Protein AF-A0A3B9IKC8-F1 (afdb_monomer)

Organism: NCBI:txid171437

Radius of gyration: 14.1 Å; Cα contacts (8 Å, |Δi|>4): 32; chains: 1; bounding box: 26×34×29 Å

Foldseek 3Di:
DDDPPDDDDWDWDWQQDDPDPVRRIDIDIPPNDPPDDDDDDDDDDPPDPPDPPVVVVD

Structure (mmCIF, N/CA/C/O backbone):
data_AF-A0A3B9IKC8-F1
#
_entry.id   AF-A0A3B9IKC8-F1
#
loop_
_atom_site.group_PDB
_atom_site.id
_atom_site.type_symbol
_atom_site.label_atom_id
_atom_site.label_alt_id
_atom_site.label_comp_id
_atom_site.label_asym_id
_atom_site.label_entity_id
_atom_site.label_seq_id
_atom_site.pdbx_PDB_ins_code
_atom_site.Cartn_x
_atom_site.Cartn_y
_atom_site.Cartn_z
_atom_site.occupancy
_atom_site.B_iso_or_equiv
_atom_site.auth_seq_id
_atom_site.auth_comp_id
_atom_site.auth_asym_id
_atom_site.auth_atom_id
_atom_site.pdbx_PDB_model_num
ATOM 1 N N . MET A 1 1 ? 7.316 -14.907 -5.495 1.00 80.81 1 MET A N 1
ATOM 2 C CA . MET A 1 1 ? 6.427 -14.146 -6.398 1.00 80.81 1 MET A CA 1
ATOM 3 C C . MET A 1 1 ? 5.011 -14.406 -5.926 1.00 80.81 1 MET A C 1
ATOM 5 O O . MET A 1 1 ? 4.722 -15.560 -5.647 1.00 80.81 1 MET A O 1
ATOM 9 N N . LEU A 1 2 ? 4.200 -13.366 -5.746 1.00 91.50 2 LEU A N 1
ATOM 10 C CA . LEU A 1 2 ? 2.790 -13.515 -5.375 1.00 91.50 2 LEU A CA 1
ATOM 11 C C . LEU A 1 2 ? 1.944 -13.643 -6.643 1.00 91.50 2 LEU A C 1
ATOM 13 O O . LEU A 1 2 ? 2.271 -13.032 -7.662 1.00 91.50 2 LEU A O 1
ATOM 17 N N . THR A 1 3 ? 0.873 -14.419 -6.567 1.00 95.44 3 THR A N 1
ATOM 18 C CA . THR A 1 3 ? -0.074 -14.677 -7.651 1.00 95.44 3 THR A CA 1
ATOM 19 C C . THR A 1 3 ? -1.509 -14.390 -7.207 1.00 95.44 3 THR A C 1
ATOM 21 O O . THR A 1 3 ? -1.784 -14.093 -6.043 1.00 95.44 3 THR A O 1
ATOM 24 N N . ILE A 1 4 ? -2.447 -14.410 -8.155 1.00 95.25 4 ILE A N 1
ATOM 25 C CA . ILE A 1 4 ? -3.859 -14.134 -7.875 1.00 95.25 4 ILE A CA 1
ATOM 26 C C . ILE A 1 4 ? -4.420 -15.237 -6.970 1.00 95.25 4 ILE A C 1
ATOM 28 O O . ILE A 1 4 ? -4.312 -16.417 -7.288 1.00 95.25 4 ILE A O 1
ATOM 32 N N . GLY A 1 5 ? -5.057 -14.836 -5.869 1.00 94.81 5 GLY A N 1
ATOM 33 C CA . GLY A 1 5 ? -5.617 -15.749 -4.868 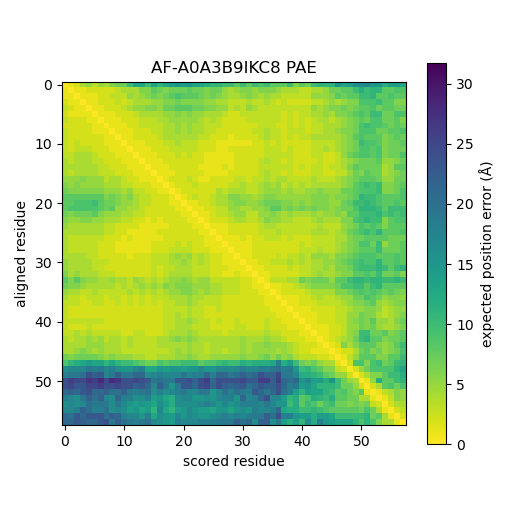1.00 94.81 5 GLY A CA 1
ATOM 34 C C . GLY A 1 5 ? -4.696 -16.001 -3.673 1.00 94.81 5 GLY A C 1
ATOM 35 O O . GLY A 1 5 ? -5.173 -16.478 -2.644 1.00 94.81 5 GLY A O 1
ATOM 36 N N . ASP A 1 6 ? -3.418 -15.617 -3.759 1.00 95.94 6 ASP A N 1
ATOM 37 C CA . ASP A 1 6 ? -2.516 -15.683 -2.615 1.00 95.94 6 ASP A CA 1
ATOM 38 C C . ASP A 1 6 ? -2.926 -14.67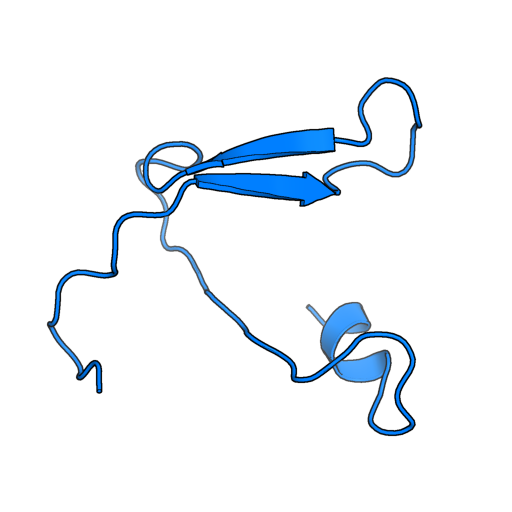8 -1.536 1.00 95.94 6 ASP A C 1
ATOM 40 O O . ASP A 1 6 ? -3.334 -13.543 -1.808 1.00 95.94 6 ASP A O 1
ATOM 44 N N . LYS A 1 7 ? -2.771 -15.086 -0.274 1.00 92.75 7 LYS A N 1
ATOM 45 C CA . LYS A 1 7 ? -2.949 -14.174 0.854 1.00 92.75 7 LYS A CA 1
ATOM 46 C C . LYS A 1 7 ? -1.877 -13.086 0.783 1.00 92.75 7 LYS A C 1
ATOM 48 O O . LYS A 1 7 ? -0.683 -13.388 0.758 1.00 92.75 7 LYS A O 1
ATOM 53 N N . PHE A 1 8 ? -2.307 -11.825 0.800 1.00 92.94 8 PHE A N 1
ATOM 54 C CA . PHE A 1 8 ? -1.383 -10.697 0.847 1.00 92.94 8 PHE A CA 1
ATOM 55 C C . PHE A 1 8 ? -0.502 -10.781 2.112 1.00 92.94 8 PHE A C 1
ATOM 57 O O . PHE A 1 8 ? -1.030 -11.105 3.183 1.00 92.94 8 PHE A O 1
ATOM 64 N N . PRO A 1 9 ? 0.817 -10.525 2.017 1.00 93.75 9 PRO A N 1
ATOM 65 C CA . PRO A 1 9 ? 1.719 -10.620 3.160 1.00 93.75 9 PRO A CA 1
ATOM 66 C C . PRO A 1 9 ? 1.303 -9.707 4.315 1.00 93.75 9 PRO A C 1
ATOM 68 O O . PRO A 1 9 ? 0.827 -8.594 4.091 1.00 93.75 9 PRO A O 1
ATOM 71 N N . SER A 1 10 ? 1.535 -10.160 5.549 1.00 94.75 10 SER A N 1
ATOM 72 C CA . SER A 1 10 ? 1.443 -9.291 6.726 1.00 94.75 10 SER A CA 1
ATOM 73 C C . SER A 1 10 ? 2.454 -8.161 6.600 1.00 94.75 10 SER A C 1
ATOM 75 O O . SER A 1 10 ? 3.606 -8.403 6.222 1.00 94.75 10 SER A O 1
ATOM 77 N N . PHE A 1 11 ? 2.052 -6.950 6.952 1.00 94.81 11 PHE A N 1
ATOM 78 C CA . PHE A 1 11 ? 2.934 -5.796 6.889 1.00 94.81 11 PHE A CA 1
ATOM 79 C C . PHE A 1 11 ? 2.649 -4.864 8.051 1.00 94.81 11 PHE A C 1
ATOM 81 O O . PHE A 1 11 ? 1.543 -4.792 8.573 1.00 94.81 11 PHE A O 1
ATOM 88 N N . LYS A 1 12 ? 3.675 -4.120 8.441 1.00 97.00 12 LYS A N 1
ATOM 89 C CA . LYS A 1 12 ? 3.563 -3.100 9.467 1.00 97.00 12 LYS A CA 1
ATOM 90 C C . LYS A 1 12 ? 4.537 -1.990 9.127 1.00 97.00 12 LYS A C 1
ATOM 92 O O . LYS A 1 12 ? 5.747 -2.207 9.139 1.00 97.00 12 LYS A O 1
ATOM 97 N N . VAL A 1 13 ? 4.010 -0.837 8.734 1.00 96.06 13 VAL A N 1
ATOM 98 C CA . VAL A 1 13 ? 4.806 0.258 8.171 1.00 96.06 13 VAL A CA 1
ATOM 99 C C . VAL A 1 13 ? 4.398 1.595 8.768 1.00 96.06 13 VAL A C 1
ATOM 101 O O . VAL A 1 13 ? 3.244 1.807 9.134 1.00 96.06 13 VAL A O 1
ATOM 104 N N . LYS A 1 14 ? 5.352 2.524 8.834 1.00 96.75 14 LYS A N 1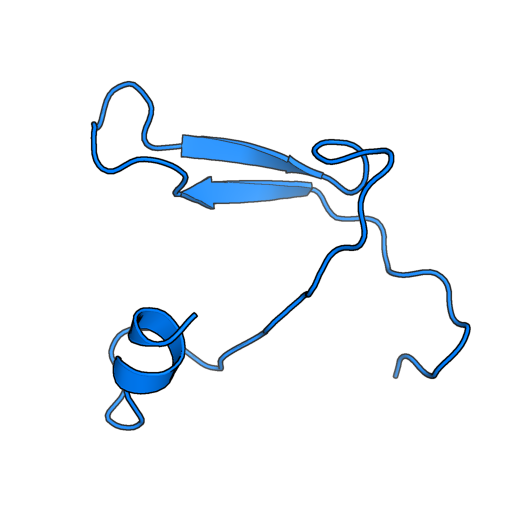
ATOM 105 C CA . LYS A 1 14 ? 5.077 3.923 9.155 1.00 96.75 14 LYS A CA 1
ATOM 106 C C . LYS A 1 14 ? 4.702 4.651 7.868 1.00 96.75 14 LYS A C 1
ATOM 108 O O . LYS A 1 14 ? 5.518 4.726 6.955 1.00 96.75 14 LYS A O 1
ATOM 113 N N . ALA A 1 15 ? 3.486 5.176 7.808 1.00 95.31 15 ALA A N 1
ATOM 114 C CA . ALA A 1 15 ? 2.946 5.859 6.642 1.00 95.31 15 ALA A CA 1
ATOM 115 C C . ALA A 1 15 ? 2.723 7.347 6.922 1.00 95.31 15 ALA A C 1
ATOM 117 O O . ALA A 1 15 ? 2.416 7.740 8.052 1.00 95.31 15 ALA A O 1
ATOM 118 N N . THR A 1 16 ? 2.840 8.159 5.873 1.00 94.62 16 THR A N 1
ATOM 119 C CA . THR A 1 16 ? 2.445 9.569 5.895 1.00 94.62 16 THR A CA 1
ATOM 120 C C . THR A 1 16 ? 0.965 9.672 5.526 1.00 94.62 16 THR A C 1
ATOM 122 O O . THR A 1 16 ? 0.586 9.271 4.430 1.00 94.62 16 THR A O 1
ATOM 125 N N . VAL A 1 17 ? 0.124 10.173 6.434 1.00 94.00 17 VAL A N 1
ATOM 126 C CA . VAL A 1 17 ? -1.351 10.191 6.292 1.00 94.00 17 VAL A CA 1
ATOM 127 C C . VAL A 1 17 ? -1.961 11.593 6.333 1.00 94.00 17 VAL A C 1
ATOM 129 O O . VAL A 1 17 ? -3.148 11.757 6.068 1.00 94.00 17 VAL A O 1
ATOM 132 N N . SER A 1 18 ? -1.169 12.605 6.687 1.00 93.06 18 SER A N 1
ATOM 133 C CA . SER A 1 18 ? -1.616 13.991 6.830 1.00 93.06 18 SER A CA 1
ATOM 134 C C . SER A 1 18 ? -0.490 14.955 6.465 1.00 93.06 18 SER A C 1
ATOM 136 O O . SER A 1 18 ? 0.692 14.618 6.557 1.00 93.06 18 SER A O 1
ATOM 138 N N . THR A 1 19 ? -0.865 16.167 6.064 1.00 91.31 19 THR A N 1
ATOM 139 C CA . THR A 1 19 ? 0.055 17.288 5.833 1.00 91.31 19 THR A CA 1
ATOM 140 C C . THR A 1 19 ? 0.364 18.072 7.112 1.00 91.31 19 THR A C 1
ATOM 142 O O . THR A 1 19 ? 1.341 18.817 7.148 1.00 91.31 19 THR A O 1
ATOM 145 N N . ASP A 1 20 ? -0.427 17.898 8.176 1.00 93.31 20 ASP A N 1
ATOM 146 C CA . ASP A 1 20 ? -0.149 18.479 9.490 1.00 93.31 20 ASP A CA 1
ATOM 147 C C . ASP A 1 20 ? 0.880 17.633 10.245 1.00 93.31 20 ASP A C 1
ATOM 149 O O . ASP A 1 20 ? 0.646 16.463 10.536 1.00 93.31 20 ASP A O 1
ATOM 153 N N . LEU A 1 21 ? 2.001 18.244 10.635 1.00 90.81 21 LEU A N 1
ATOM 154 C CA . LEU A 1 21 ? 3.125 17.574 11.298 1.00 90.81 21 LEU A CA 1
ATOM 155 C C . LEU A 1 21 ? 2.741 16.833 12.585 1.00 90.81 21 LEU A C 1
ATOM 157 O O . LEU A 1 21 ? 3.386 15.841 12.921 1.00 90.81 21 LEU A O 1
ATOM 161 N N . LYS A 1 22 ? 1.702 17.278 13.304 1.00 92.25 22 LYS A N 1
ATOM 162 C CA . LYS A 1 22 ? 1.254 16.602 14.535 1.00 92.25 22 LYS A CA 1
ATOM 163 C C . LYS A 1 22 ? 0.548 15.276 14.257 1.00 92.25 22 LYS A C 1
ATOM 165 O O . LYS A 1 22 ? 0.573 14.392 15.107 1.00 92.25 22 LYS A O 1
ATOM 170 N N 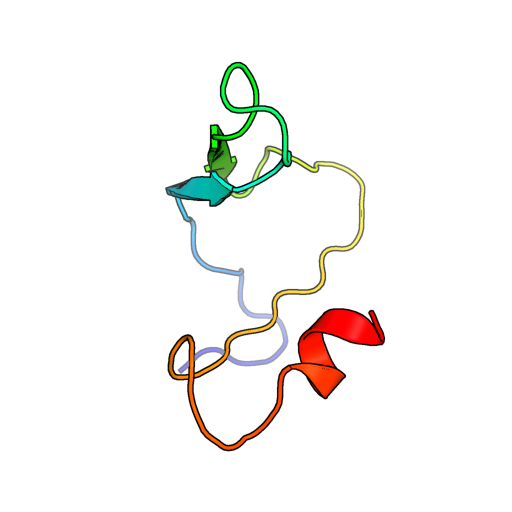. SER A 1 23 ? -0.069 15.145 13.084 1.00 92.94 23 SER A N 1
ATOM 171 C CA . SER A 1 23 ? -0.843 13.977 12.648 1.00 92.94 23 SER A CA 1
ATOM 172 C C . SER A 1 23 ? -0.258 13.301 11.402 1.00 92.94 23 SER A C 1
ATOM 174 O O . SER A 1 23 ? -0.863 12.383 10.854 1.00 92.94 23 SER A O 1
ATOM 176 N N . ALA A 1 24 ? 0.922 13.740 10.954 1.00 94.19 24 ALA A N 1
ATOM 177 C CA . ALA A 1 24 ? 1.497 13.359 9.670 1.00 94.19 24 ALA A CA 1
ATOM 178 C C . ALA A 1 24 ? 1.792 11.867 9.573 1.00 94.19 24 ALA A C 1
ATOM 180 O O . ALA A 1 24 ? 1.703 11.310 8.485 1.00 94.19 24 ALA A O 1
ATOM 181 N N . PHE A 1 25 ? 2.122 11.217 10.689 1.00 95.88 25 PHE A N 1
ATOM 182 C CA . PHE A 1 25 ? 2.584 9.838 10.694 1.00 95.88 25 PHE A CA 1
ATOM 183 C C . PHE A 1 25 ? 1.651 8.932 11.477 1.00 95.88 25 PHE A C 1
ATOM 185 O O . PHE A 1 25 ? 1.306 9.225 12.620 1.00 95.88 25 PHE A O 1
ATOM 192 N N . SER A 1 26 ? 1.333 7.788 10.883 1.00 95.69 26 SER A N 1
ATOM 193 C CA . SER A 1 26 ? 0.623 6.709 11.555 1.00 95.69 26 SER A CA 1
ATOM 194 C C . SER A 1 26 ? 1.254 5.365 11.217 1.00 95.69 26 SER A C 1
ATOM 196 O O . SER A 1 26 ? 1.915 5.206 10.189 1.00 95.69 26 SER A O 1
ATOM 198 N N . GLU A 1 27 ? 1.076 4.403 12.109 1.00 96.88 27 GLU A N 1
ATOM 199 C CA . GLU A 1 27 ? 1.453 3.018 11.868 1.00 96.88 27 GLU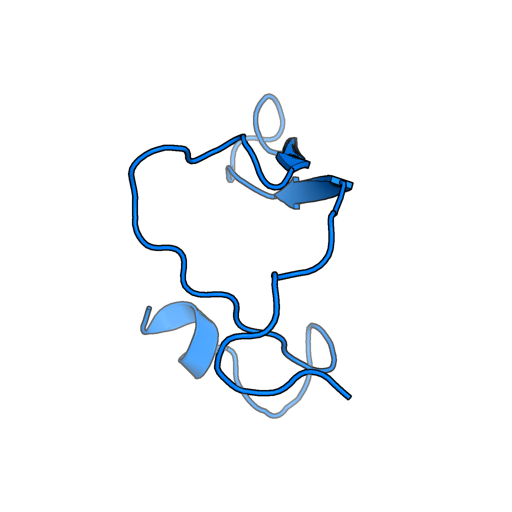 A CA 1
ATOM 200 C C . GLU A 1 27 ? 0.276 2.306 11.195 1.00 96.88 27 GLU A C 1
ATOM 202 O O . GLU A 1 27 ? -0.846 2.354 11.697 1.00 96.88 27 GLU A O 1
ATOM 207 N N . ILE A 1 28 ? 0.523 1.699 10.033 1.00 95.81 28 ILE A N 1
ATOM 208 C CA . ILE A 1 28 ? -0.491 1.010 9.230 1.00 95.81 28 ILE A CA 1
ATOM 209 C C . ILE A 1 28 ? -0.091 -0.452 9.068 1.00 95.81 28 ILE A C 1
ATOM 211 O O . ILE A 1 28 ? 1.064 -0.773 8.770 1.00 95.81 28 ILE A O 1
ATOM 215 N N . ASP A 1 29 ? -1.079 -1.323 9.228 1.00 95.38 29 ASP A N 1
ATOM 216 C CA . ASP A 1 29 ? -0.988 -2.769 9.068 1.00 95.38 29 ASP A CA 1
ATOM 217 C C . ASP A 1 29 ? -2.131 -3.327 8.197 1.00 95.38 29 ASP A C 1
ATOM 219 O O . ASP A 1 29 ? -2.996 -2.600 7.684 1.00 95.38 29 ASP A O 1
ATOM 223 N N . GLU A 1 30 ? -2.170 -4.650 8.033 1.00 91.94 30 GLU A N 1
ATOM 224 C CA . GLU A 1 30 ? -3.231 -5.320 7.283 1.00 91.94 30 GLU A CA 1
ATOM 225 C C . GLU A 1 30 ? -4.642 -5.161 7.883 1.00 91.94 30 GLU A C 1
ATOM 227 O O . GLU A 1 30 ? -5.622 -5.406 7.176 1.00 91.94 30 GLU A O 1
ATOM 232 N N . ASN A 1 31 ? -4.789 -4.710 9.132 1.00 92.44 31 ASN A N 1
ATOM 233 C CA . ASN A 1 31 ? -6.073 -4.600 9.834 1.00 92.44 31 ASN A CA 1
ATOM 234 C C . ASN A 1 31 ? -6.615 -3.163 9.880 1.00 92.44 31 ASN A C 1
ATOM 236 O O . ASN A 1 31 ? -7.823 -2.970 10.015 1.00 92.44 31 ASN A O 1
ATOM 240 N N . THR A 1 32 ? -5.752 -2.163 9.685 1.00 92.06 32 THR A N 1
ATOM 241 C CA . THR A 1 32 ? -6.043 -0.725 9.852 1.00 92.06 32 THR A CA 1
ATOM 242 C C . THR A 1 32 ? -7.274 -0.244 9.066 1.00 92.06 32 THR A C 1
ATOM 244 O O . THR A 1 32 ? -8.026 0.606 9.537 1.00 92.06 32 THR A O 1
ATOM 247 N N . TYR A 1 33 ? -7.535 -0.822 7.889 1.00 91.44 33 TYR A N 1
ATOM 248 C CA . TYR A 1 33 ? -8.695 -0.500 7.041 1.00 91.44 33 TYR A CA 1
ATOM 249 C C . TYR A 1 33 ? -9.591 -1.721 6.788 1.00 91.44 33 TYR A C 1
ATOM 251 O O . TYR A 1 33 ? -9.848 -2.095 5.643 1.00 91.44 33 TYR A O 1
ATOM 259 N N . GLY A 1 34 ? -10.013 -2.397 7.859 1.00 91.75 34 GLY A N 1
ATOM 260 C CA . GLY A 1 34 ? -10.899 -3.562 7.785 1.00 91.75 34 GLY A CA 1
ATOM 261 C C . GLY A 1 34 ? -12.239 -3.285 7.083 1.00 91.75 34 GLY A C 1
ATOM 262 O O . GLY A 1 34 ? -12.751 -2.166 7.089 1.00 91.75 34 GLY A O 1
ATOM 263 N N . GLY A 1 35 ? -12.810 -4.322 6.462 1.00 92.38 35 GLY A N 1
ATOM 264 C CA . GLY A 1 35 ? -14.139 -4.268 5.833 1.00 92.38 35 GLY A CA 1
ATOM 265 C C . GLY A 1 35 ? -14.218 -3.509 4.502 1.00 92.38 35 GLY A C 1
ATOM 266 O O . GLY A 1 35 ? -15.312 -3.335 3.972 1.00 92.38 35 GLY A O 1
ATOM 267 N N . LYS A 1 36 ? -13.085 -3.061 3.949 1.00 93.00 36 LYS A N 1
ATOM 268 C CA . LYS A 1 36 ? -13.007 -2.350 2.665 1.00 93.00 36 LYS A CA 1
ATOM 269 C C . LYS A 1 36 ? -12.058 -3.058 1.704 1.00 93.00 36 LYS A C 1
ATOM 271 O O . LYS A 1 36 ? -11.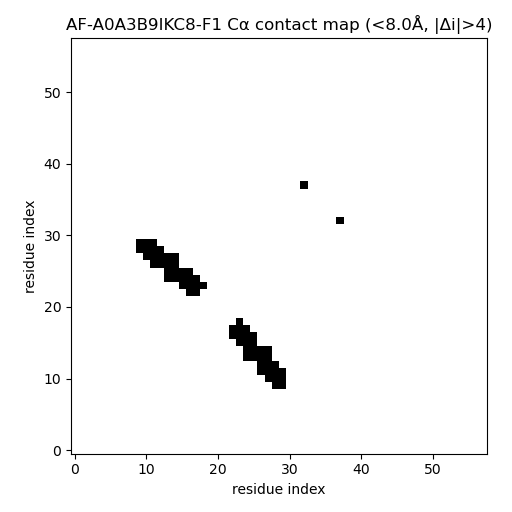081 -3.676 2.129 1.00 93.00 36 LYS A O 1
ATOM 276 N N . TRP A 1 37 ? -12.325 -2.918 0.406 1.00 93.12 37 TRP A N 1
ATOM 277 C CA . TRP A 1 37 ? -11.341 -3.247 -0.623 1.00 93.12 37 TRP A CA 1
ATOM 278 C C . TRP A 1 37 ? -10.155 -2.288 -0.529 1.00 93.12 37 TRP A C 1
ATOM 280 O O . TRP A 1 37 ? -10.330 -1.095 -0.281 1.00 93.12 37 TRP A O 1
ATOM 290 N N . LYS A 1 38 ? -8.951 -2.828 -0.714 1.00 91.94 38 LYS A N 1
ATOM 291 C CA . LYS A 1 38 ? -7.692 -2.085 -0.639 1.00 91.94 38 LYS A CA 1
ATOM 292 C C . LYS A 1 38 ? -6.961 -2.226 -1.963 1.00 91.94 38 LYS A C 1
ATOM 294 O O . LYS A 1 38 ? -6.849 -3.335 -2.483 1.00 91.94 38 LYS A O 1
ATOM 299 N N . VAL A 1 39 ? -6.457 -1.112 -2.477 1.00 91.56 39 VAL A N 1
ATOM 300 C CA . VAL A 1 39 ? -5.585 -1.078 -3.652 1.00 91.56 39 VAL A CA 1
ATOM 301 C C . VAL A 1 39 ? -4.172 -0.803 -3.156 1.00 91.56 39 VAL A C 1
ATOM 303 O O . VAL A 1 39 ? -3.934 0.213 -2.509 1.00 91.56 39 VAL A O 1
ATOM 306 N N . TYR A 1 40 ? -3.250 -1.725 -3.425 1.00 91.38 40 TYR A N 1
ATOM 307 C CA . TYR A 1 40 ? -1.834 -1.563 -3.103 1.00 91.38 40 TYR A CA 1
ATOM 308 C C . TYR A 1 40 ? -1.077 -1.224 -4.384 1.00 91.38 40 TYR A C 1
ATOM 310 O O . TYR A 1 40 ? -1.086 -2.008 -5.333 1.00 91.38 40 TYR A O 1
ATOM 318 N N . PHE A 1 41 ? -0.426 -0.065 -4.400 1.00 90.12 41 PHE A N 1
ATOM 319 C CA . PHE A 1 41 ? 0.388 0.415 -5.511 1.00 90.12 41 PHE A CA 1
ATOM 320 C C . PHE A 1 41 ? 1.821 0.641 -5.025 1.00 90.12 41 PHE A C 1
ATOM 322 O O . PHE A 1 41 ? 2.032 1.201 -3.950 1.00 90.12 41 PHE A O 1
ATOM 329 N N . PHE A 1 42 ? 2.797 0.185 -5.807 1.00 89.50 42 PHE A N 1
ATOM 330 C CA . PHE A 1 42 ? 4.218 0.284 -5.487 1.00 89.50 42 PHE A CA 1
ATOM 331 C C . PHE A 1 42 ? 4.927 1.001 -6.629 1.00 89.50 42 PHE A C 1
ATOM 333 O O . PHE A 1 42 ? 4.787 0.607 -7.785 1.00 89.50 42 PHE A O 1
ATOM 340 N N . TRP A 1 43 ? 5.720 2.013 -6.297 1.00 87.31 43 TRP A N 1
ATOM 341 C CA . TRP A 1 43 ? 6.570 2.733 -7.239 1.00 87.31 43 TRP A CA 1
ATOM 342 C C . TRP A 1 43 ? 8.039 2.607 -6.806 1.00 87.31 43 TRP A C 1
ATOM 344 O O . TRP A 1 43 ? 8.322 2.344 -5.635 1.00 87.31 43 TRP A O 1
ATOM 354 N N . PRO A 1 44 ? 8.998 2.746 -7.736 1.00 85.50 44 PRO A N 1
ATOM 355 C CA . PRO A 1 44 ? 10.390 2.394 -7.467 1.00 85.50 44 PRO A CA 1
ATOM 356 C C . PRO A 1 44 ? 11.095 3.359 -6.511 1.00 85.50 44 PRO A C 1
ATOM 358 O O . PRO A 1 44 ? 11.918 2.919 -5.708 1.00 85.50 44 PRO A O 1
ATOM 361 N N . LYS A 1 45 ? 10.835 4.669 -6.62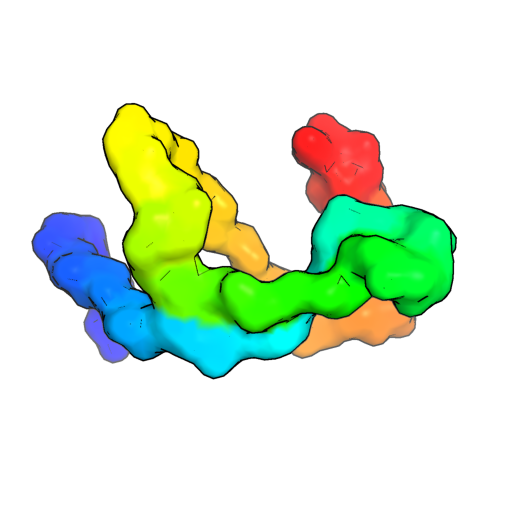2 1.00 83.44 45 LYS A N 1
ATOM 362 C CA . LYS A 1 45 ? 11.490 5.685 -5.792 1.00 83.44 45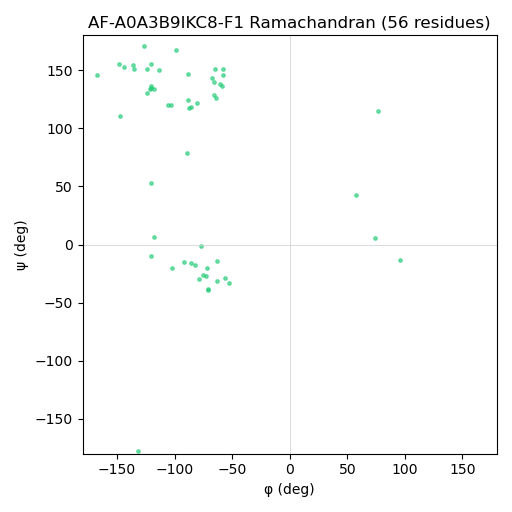 LYS A CA 1
ATOM 363 C C . LYS A 1 45 ? 10.799 7.045 -5.890 1.00 83.44 45 LYS A C 1
ATOM 365 O O . LYS A 1 45 ? 10.365 7.445 -6.970 1.00 83.44 45 LYS A O 1
ATOM 370 N N . ASP A 1 46 ? 10.800 7.774 -4.782 1.00 83.94 46 ASP A N 1
ATOM 371 C CA . ASP A 1 46 ? 10.381 9.175 -4.720 1.00 83.94 46 ASP A CA 1
ATOM 372 C C . ASP A 1 46 ? 11.318 10.087 -5.530 1.00 83.94 46 ASP A C 1
ATOM 374 O O . ASP A 1 46 ? 12.521 9.829 -5.651 1.00 83.94 46 ASP A O 1
ATOM 378 N N . PHE A 1 47 ? 10.769 11.191 -6.048 1.00 79.12 47 PHE A N 1
ATOM 379 C CA . PHE A 1 47 ? 11.506 12.238 -6.771 1.00 79.12 47 PHE A CA 1
ATOM 380 C C . PHE A 1 47 ? 12.279 11.734 -8.005 1.00 79.12 47 PHE A C 1
ATOM 382 O O . PHE A 1 47 ? 13.418 12.134 -8.252 1.00 79.12 47 PHE A O 1
ATOM 389 N N . THR A 1 48 ? 11.658 10.852 -8.794 1.00 75.44 48 THR A N 1
ATOM 390 C CA . THR A 1 48 ? 12.178 10.436 -10.107 1.00 75.44 48 THR A CA 1
ATOM 391 C C . THR A 1 48 ? 11.495 11.182 -11.257 1.00 75.44 48 THR A C 1
ATOM 393 O O . THR A 1 48 ? 10.488 11.862 -11.076 1.00 75.44 48 THR A O 1
ATOM 396 N N . PHE A 1 49 ? 12.068 11.075 -12.461 1.00 66.12 49 PHE A N 1
ATOM 397 C CA . PHE A 1 49 ? 11.575 11.751 -13.668 1.00 66.12 49 PHE A CA 1
ATOM 398 C C . PHE A 1 49 ? 10.271 11.149 -14.214 1.00 66.12 49 PHE A C 1
ATOM 400 O O . PHE A 1 49 ? 9.536 11.826 -14.930 1.00 66.12 49 PHE A O 1
ATOM 407 N N . ILE A 1 50 ? 9.959 9.900 -13.849 1.00 57.00 50 ILE A N 1
ATOM 408 C CA . ILE A 1 50 ? 8.665 9.264 -14.112 1.00 57.00 50 ILE A CA 1
ATOM 409 C C . ILE A 1 50 ? 7.757 9.577 -12.918 1.00 57.00 50 ILE A C 1
ATOM 411 O O . ILE A 1 50 ? 7.568 8.808 -11.988 1.00 57.00 50 ILE A O 1
ATOM 415 N N . CYS A 1 51 ? 7.282 10.815 -13.005 1.00 56.66 51 CYS A N 1
ATOM 416 C CA . CYS A 1 51 ? 5.925 11.277 -12.781 1.00 56.66 51 CYS A CA 1
ATOM 417 C C . CYS A 1 51 ? 5.385 11.417 -11.331 1.00 56.66 51 CYS A C 1
ATOM 419 O O . CYS A 1 51 ? 5.106 10.443 -10.638 1.00 56.66 51 CYS A O 1
ATOM 421 N N . PRO A 1 52 ? 5.083 12.664 -10.912 1.00 60.97 52 PRO A N 1
ATOM 422 C CA . PRO A 1 52 ? 4.076 12.931 -9.885 1.00 60.97 52 PRO A CA 1
ATOM 423 C C . PRO A 1 52 ? 2.632 12.822 -10.420 1.00 60.97 52 PRO A C 1
ATOM 425 O O . PRO A 1 52 ? 1.689 13.003 -9.656 1.00 60.97 52 PRO A O 1
ATOM 428 N N . THR A 1 53 ? 2.420 12.534 -11.713 1.00 58.09 53 THR A N 1
ATOM 429 C CA . THR A 1 53 ? 1.073 12.462 -12.309 1.00 58.09 53 THR A CA 1
ATOM 430 C C . THR A 1 53 ? 0.301 11.188 -11.950 1.00 58.09 53 THR A C 1
ATOM 432 O O . THR A 1 53 ? -0.920 11.240 -11.903 1.00 58.09 53 THR A O 1
ATOM 435 N N . GLU A 1 54 ? 0.973 10.075 -11.636 1.00 59.03 54 GLU A N 1
ATOM 436 C CA . GLU A 1 54 ? 0.333 8.838 -11.158 1.00 59.03 54 GLU A CA 1
ATOM 437 C C . GLU A 1 54 ? -0.199 9.014 -9.736 1.00 59.03 54 GLU A C 1
ATOM 439 O O . GLU A 1 54 ? -1.288 8.557 -9.431 1.00 59.03 54 GLU A O 1
ATOM 444 N N . ILE A 1 55 ? 0.521 9.735 -8.875 1.00 60.19 55 ILE A N 1
ATOM 445 C CA . ILE A 1 55 ? 0.098 9.974 -7.488 1.00 60.19 55 ILE A CA 1
ATOM 446 C C . ILE A 1 55 ? -0.970 11.079 -7.409 1.00 60.19 55 ILE A C 1
ATOM 448 O O . ILE A 1 55 ? -1.802 11.049 -6.516 1.00 60.19 55 ILE A O 1
ATOM 452 N N . ALA A 1 56 ? -0.971 12.051 -8.327 1.00 61.06 56 ALA A N 1
ATOM 453 C CA . ALA A 1 56 ? -1.931 13.161 -8.306 1.00 61.06 56 ALA A CA 1
ATOM 454 C C . ALA A 1 5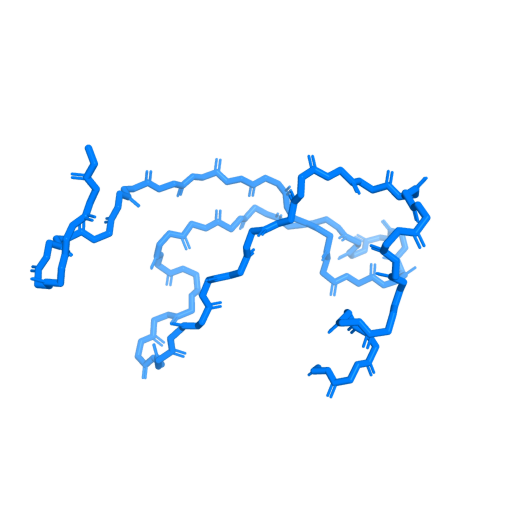6 ? -3.308 12.837 -8.922 1.00 61.06 56 ALA A C 1
ATOM 456 O O . ALA A 1 56 ? -4.251 13.599 -8.716 1.00 61.06 56 ALA A O 1
ATOM 457 N N . ALA A 1 57 ? -3.419 11.772 -9.725 1.00 60.75 57 ALA A N 1
ATOM 458 C CA . ALA A 1 57 ? -4.655 11.415 -10.429 1.00 60.75 57 ALA A CA 1
ATOM 459 C C . ALA A 1 57 ? -5.569 10.446 -9.653 1.00 60.75 57 ALA A C 1
ATOM 461 O O . ALA A 1 57 ? -6.734 10.297 -10.027 1.00 60.75 57 ALA A O 1
ATOM 462 N N . PHE A 1 58 ? -5.047 9.798 -8.608 1.00 54.03 58 PHE A N 1
ATOM 463 C CA . PHE A 1 58 ? -5.769 8.895 -7.705 1.00 54.03 58 PHE A CA 1
ATOM 464 C C . PHE A 1 58 ? -5.918 9.524 -6.317 1.00 54.03 58 PHE A C 1
ATOM 466 O O . PHE A 1 58 ? -6.928 9.202 -5.651 1.00 54.03 58 PHE A O 1
#

Solvent-accessible surface area (backbone atoms only — not comparable to full-atom values): 4283 Å² total; per-residue (Å²): 136,90,59,92,90,58,79,77,79,88,54,78,45,83,42,82,78,44,91,51,83,94,58,16,66,46,81,44,45,81,63,76,64,67,101,57,92,81,87,88,84,86,78,96,63,85,95,52,90,86,54,70,62,71,71,72,75,109

Sequence (58 aa):
MLTIGDKFPSFKVKATVSTDLKSAFSEIDENTYGGKWKVYFFWPKDFTFICPTEIAAF

Mean predicted aligned error: 6.09 Å

Secondary structure (DSSP, 8-state):
---TTPPPPP-EEEEE--SSTTTSEEEEETTTTTTS-------S-TT-SS-SHHHH--

InterPro domains:
  IPR000866 Alkyl hydroperoxide reductase subunit C/ Thiol specific antioxidant [PF00578] (4-58)
  IPR036249 Thioredoxin-like superfamily [SSF52833] (1-58)
  IPR050217 Thiol-specific antioxidant peroxiredoxin [PTHR10681] (3-58)

pLDDT: mean 86.3, std 13.04, range [54.03, 97.0]